Protein AF-A0A5N8ABN6-F1 (afdb_monomer_lite)

Radius of gyration: 23.13 Å; chains: 1; bounding box: 41×30×60 Å

Sequence (88 aa):
MSAVAKRTVSLPSDQAAFIDAKVQSGDYASASEVVRAGLRALKERDEAVERWLSGEVAMSYDAMKADPSRAISVDDAFASVRAQHMKR

Structure (mmCIF, N/CA/C/O backbone):
data_AF-A0A5N8ABN6-F1
#
_entry.id   AF-A0A5N8ABN6-F1
#
loop_
_atom_site.group_PDB
_atom_site.id
_atom_site.type_symbol
_atom_site.label_atom_id
_atom_site.label_alt_id
_atom_site.label_comp_id
_atom_site.label_asym_id
_atom_site.label_entity_id
_atom_site.label_seq_id
_atom_site.pdbx_PDB_ins_code
_atom_site.Cartn_x
_atom_site.Cartn_y
_atom_site.Cartn_z
_atom_site.occupancy
_atom_site.B_iso_or_equiv
_atom_site.auth_seq_id
_atom_site.auth_comp_id
_atom_site.auth_asym_id
_atom_site.auth_atom_id
_atom_site.pdbx_PDB_model_num
ATOM 1 N N . MET A 1 1 ? 15.456 -2.996 25.041 1.00 43.97 1 MET A N 1
ATOM 2 C CA . MET A 1 1 ? 13.988 -2.862 25.156 1.00 43.97 1 MET A CA 1
ATOM 3 C C . MET A 1 1 ? 13.490 -2.146 23.913 1.00 43.97 1 MET A C 1
ATOM 5 O O . MET A 1 1 ? 13.987 -1.064 23.633 1.00 43.97 1 MET A O 1
ATOM 9 N N . SER A 1 2 ? 12.591 -2.751 23.133 1.00 58.75 2 SER A N 1
ATOM 10 C CA . SER A 1 2 ? 11.939 -2.039 22.026 1.00 58.75 2 SER A CA 1
ATOM 11 C C . SER A 1 2 ? 11.064 -0.939 22.627 1.00 58.75 2 SER A C 1
ATOM 13 O O . SER A 1 2 ? 10.138 -1.230 23.383 1.00 58.75 2 SER A O 1
ATOM 15 N N . ALA A 1 3 ? 11.414 0.322 22.386 1.00 80.31 3 ALA A N 1
ATOM 16 C CA . ALA A 1 3 ? 10.667 1.451 22.917 1.00 80.31 3 ALA A CA 1
ATOM 17 C C . ALA A 1 3 ? 9.392 1.649 22.085 1.00 80.31 3 ALA A C 1
ATOM 19 O O . ALA A 1 3 ? 9.450 2.039 20.920 1.00 80.31 3 ALA A O 1
ATOM 20 N N . VAL A 1 4 ? 8.229 1.380 22.682 1.00 84.75 4 VAL A N 1
ATOM 21 C CA . VAL A 1 4 ? 6.934 1.714 22.079 1.00 84.75 4 VAL A CA 1
ATOM 22 C C . VAL A 1 4 ? 6.667 3.202 22.296 1.00 84.75 4 VAL A C 1
ATOM 24 O O . VAL A 1 4 ? 6.520 3.651 23.432 1.00 84.75 4 VAL A O 1
ATOM 27 N N . ALA A 1 5 ? 6.570 3.968 21.211 1.00 92.38 5 ALA A N 1
ATOM 28 C CA . ALA A 1 5 ? 6.163 5.369 21.253 1.00 92.38 5 ALA A CA 1
ATOM 29 C C . ALA A 1 5 ? 4.654 5.494 20.996 1.00 92.38 5 ALA A C 1
ATOM 31 O O . ALA A 1 5 ? 4.154 5.040 19.968 1.00 92.38 5 ALA A O 1
ATOM 32 N N . LYS A 1 6 ? 3.920 6.134 21.914 1.00 93.69 6 LYS A N 1
ATOM 33 C CA . LYS A 1 6 ? 2.491 6.431 21.728 1.00 93.69 6 LYS A CA 1
ATOM 34 C C . LYS A 1 6 ? 2.310 7.664 20.839 1.00 93.69 6 LYS A C 1
ATOM 36 O O . LYS A 1 6 ? 3.073 8.629 20.938 1.00 93.69 6 LYS A O 1
ATOM 41 N N . ARG A 1 7 ? 1.295 7.634 19.979 1.00 94.69 7 ARG A N 1
ATOM 42 C CA . ARG A 1 7 ? 0.859 8.752 19.133 1.00 94.69 7 ARG A CA 1
ATOM 43 C C . ARG A 1 7 ? -0.664 8.815 19.160 1.00 94.69 7 ARG A C 1
ATOM 45 O O . ARG A 1 7 ? -1.306 7.769 19.151 1.00 94.69 7 ARG A O 1
ATOM 52 N N . THR A 1 8 ? -1.210 10.025 19.193 1.00 95.94 8 THR A N 1
ATOM 53 C CA . THR A 1 8 ? -2.648 10.274 19.043 1.00 95.94 8 THR A CA 1
ATOM 54 C C . THR A 1 8 ? -2.892 10.734 17.618 1.00 95.94 8 THR A C 1
ATOM 56 O O . THR A 1 8 ? -2.190 11.619 17.132 1.00 95.94 8 THR A O 1
ATOM 59 N N . VAL A 1 9 ? -3.863 10.122 16.952 1.00 94.81 9 VAL A N 1
ATOM 60 C CA . VAL A 1 9 ? -4.246 10.442 15.578 1.00 94.81 9 VAL A CA 1
ATOM 61 C C . VAL A 1 9 ? -5.757 10.584 15.511 1.00 94.81 9 VAL A C 1
ATOM 63 O O . VAL A 1 9 ? -6.479 9.862 16.198 1.00 94.81 9 VAL A O 1
ATOM 66 N N . SER A 1 10 ? -6.227 11.519 14.695 1.00 97.25 10 SER A N 1
ATOM 67 C CA . SER A 1 10 ? -7.648 11.641 14.385 1.00 97.25 10 SER A CA 1
ATOM 68 C C . SER A 1 10 ? -7.991 10.663 13.271 1.00 97.25 10 SER A C 1
ATOM 70 O O . SER A 1 10 ? -7.317 10.646 12.241 1.00 97.25 10 SER A O 1
ATOM 72 N N . LEU A 1 11 ? -9.037 9.868 13.476 1.00 96.50 11 LEU A N 1
ATOM 73 C CA . LEU A 1 11 ? -9.550 8.936 12.481 1.00 96.50 11 LEU A CA 1
ATOM 74 C C . LEU A 1 11 ? -10.972 9.348 12.086 1.00 96.50 11 LEU A C 1
ATOM 76 O O . LEU A 1 11 ? -11.762 9.700 12.966 1.00 96.50 11 LEU A O 1
ATOM 80 N N . PRO A 1 12 ? -11.314 9.295 10.790 1.00 98.31 12 PRO A N 1
ATOM 81 C CA . PRO A 1 12 ? -12.699 9.255 10.341 1.00 98.31 12 PRO A CA 1
ATOM 82 C C . PRO A 1 12 ? -13.508 8.166 11.068 1.00 98.31 12 PRO A C 1
ATOM 84 O O . PRO A 1 12 ? -12.962 7.137 11.481 1.00 98.31 12 PRO A O 1
ATOM 87 N N . SER A 1 13 ? -14.812 8.393 11.245 1.00 98.00 13 SER A N 1
ATOM 88 C CA . SER A 1 13 ? -15.680 7.510 12.038 1.00 98.00 13 SER A CA 1
ATOM 89 C C . SER A 1 13 ? -15.771 6.089 11.476 1.00 98.00 13 SER A C 1
ATOM 91 O O . SER A 1 13 ? -15.819 5.130 12.241 1.00 98.00 13 SER A O 1
ATOM 93 N N . ASP A 1 14 ? -15.747 5.943 10.154 1.00 98.31 14 ASP A N 1
ATOM 94 C CA . ASP A 1 14 ? -15.722 4.663 9.447 1.00 98.31 14 ASP A CA 1
ATOM 95 C C . ASP A 1 14 ? -14.433 3.873 9.722 1.00 98.31 14 ASP A C 1
ATOM 97 O O . ASP A 1 14 ? -14.483 2.666 9.953 1.00 98.31 14 ASP A O 1
ATOM 101 N N . GLN A 1 15 ? -13.280 4.545 9.780 1.00 97.94 15 GLN A N 1
ATOM 102 C CA . GLN A 1 15 ? -12.002 3.904 10.102 1.00 97.94 15 GLN A CA 1
ATOM 103 C C . GLN A 1 15 ? -11.923 3.468 11.568 1.00 97.94 15 GLN A C 1
ATOM 105 O O . GLN A 1 15 ? -11.408 2.388 11.859 1.00 97.94 15 GLN A O 1
ATOM 110 N N . ALA A 1 16 ? -12.450 4.280 12.489 1.00 97.94 16 ALA A N 1
ATOM 111 C CA . ALA A 1 16 ? -12.558 3.896 13.895 1.00 97.94 16 ALA A CA 1
ATOM 112 C C . ALA A 1 16 ? -13.457 2.656 14.054 1.00 97.94 16 ALA A C 1
ATOM 114 O O . ALA A 1 16 ? -13.030 1.663 14.641 1.00 97.94 16 ALA A O 1
ATOM 115 N N . ALA A 1 17 ? -14.637 2.666 13.424 1.00 98.38 17 ALA A N 1
ATOM 116 C CA . ALA A 1 17 ? -15.560 1.532 13.432 1.00 98.38 17 ALA A CA 1
ATOM 117 C C . ALA A 1 17 ? -14.943 0.262 12.822 1.00 98.38 17 ALA A C 1
ATOM 119 O O . ALA A 1 17 ? -15.175 -0.841 13.315 1.00 98.38 17 ALA A O 1
ATOM 120 N N . PHE A 1 18 ? -14.123 0.398 11.776 1.00 98.25 18 PHE A N 1
ATOM 121 C CA . PHE A 1 18 ? -13.388 -0.727 11.200 1.00 98.25 18 PHE A CA 1
ATOM 122 C C . PHE A 1 18 ? -12.403 -1.354 12.198 1.00 98.25 18 PHE A C 1
ATOM 124 O O . PHE A 1 18 ? -12.348 -2.580 12.318 1.00 98.25 18 PHE A O 1
ATOM 131 N N . ILE A 1 19 ? -11.641 -0.535 12.934 1.00 98.12 19 ILE A N 1
ATOM 132 C CA . ILE A 1 19 ? -10.722 -1.024 13.973 1.00 98.12 19 ILE A CA 1
ATOM 133 C C . ILE A 1 19 ? -11.503 -1.746 15.075 1.00 98.12 19 ILE A C 1
ATOM 135 O O . ILE A 1 19 ? -11.117 -2.848 15.470 1.00 98.12 19 ILE A O 1
ATOM 139 N N . ASP A 1 20 ? -12.611 -1.163 15.530 1.00 98.25 20 ASP A N 1
ATOM 140 C CA . ASP A 1 20 ? -13.451 -1.752 16.574 1.00 98.25 20 ASP A CA 1
ATOM 141 C C . ASP A 1 20 ? -14.036 -3.098 16.133 1.00 98.25 20 ASP A C 1
ATOM 143 O O . ASP A 1 20 ? -13.953 -4.074 16.877 1.00 98.25 20 ASP A O 1
ATOM 147 N N . ALA A 1 21 ? -14.536 -3.198 14.896 1.00 98.44 21 ALA A N 1
ATOM 148 C CA . ALA A 1 21 ? -15.054 -4.447 14.336 1.00 98.44 21 ALA A CA 1
ATOM 149 C C . ALA A 1 21 ? -13.977 -5.543 14.277 1.00 98.44 21 ALA A C 1
ATOM 151 O O . ALA A 1 21 ? -14.238 -6.700 14.613 1.00 98.44 21 ALA A O 1
ATOM 152 N N . LYS A 1 22 ? -12.744 -5.181 13.902 1.00 98.38 22 LYS A N 1
ATOM 153 C CA . LYS A 1 22 ? -11.604 -6.105 13.888 1.00 98.38 22 LYS A CA 1
ATOM 154 C C . LYS A 1 22 ? -11.260 -6.634 15.275 1.00 98.38 22 LYS A C 1
ATOM 156 O O . LYS A 1 22 ? -11.021 -7.830 15.419 1.00 98.38 22 LYS A O 1
ATOM 161 N N . VAL A 1 23 ? -11.309 -5.793 16.300 1.00 98.44 23 VAL A N 1
ATOM 162 C CA . VAL A 1 23 ? -11.095 -6.243 17.682 1.00 98.44 23 VAL A CA 1
ATOM 163 C C . VAL A 1 23 ? -12.276 -7.080 18.183 1.00 98.44 23 VAL A C 1
ATOM 165 O O . VAL A 1 23 ? -12.071 -8.150 18.746 1.00 98.44 23 VAL A O 1
ATOM 168 N N . GLN A 1 24 ? -13.514 -6.646 17.932 1.00 98.25 24 GLN A N 1
ATOM 169 C CA . GLN A 1 24 ? -14.726 -7.342 18.375 1.00 98.25 24 GLN A CA 1
ATOM 170 C C . GLN A 1 24 ? -14.866 -8.739 17.755 1.00 98.25 24 GLN A C 1
ATOM 172 O O . GLN A 1 24 ? -15.337 -9.658 18.419 1.00 98.25 24 GLN A O 1
ATOM 177 N N . SER A 1 25 ? -14.438 -8.906 16.501 1.00 98.00 25 SER A N 1
ATOM 178 C CA . SER A 1 25 ? -14.416 -10.209 15.823 1.00 98.00 25 SER A CA 1
ATOM 179 C C . SER A 1 25 ? -13.399 -11.197 16.408 1.00 98.00 25 SER A C 1
ATOM 181 O O . SER A 1 25 ? -13.514 -12.396 16.172 1.00 98.00 25 SER A O 1
ATOM 183 N N . GLY A 1 26 ? -12.412 -10.711 17.168 1.00 97.69 26 GLY A N 1
ATOM 184 C CA . GLY A 1 26 ? -11.296 -11.514 17.662 1.00 97.69 26 GLY A CA 1
ATOM 185 C C . GLY A 1 26 ? -10.136 -11.670 16.672 1.00 97.69 26 GLY A C 1
ATOM 186 O O . GLY A 1 26 ? -9.137 -12.284 17.038 1.00 97.69 26 GLY A O 1
ATOM 187 N N . ASP A 1 27 ? -10.216 -11.083 15.467 1.00 96.81 27 ASP A N 1
ATOM 188 C CA . ASP A 1 27 ? -9.111 -11.064 14.490 1.00 96.81 27 ASP A CA 1
ATOM 189 C C . ASP A 1 27 ? -7.833 -10.432 15.075 1.00 96.81 27 ASP A C 1
ATOM 191 O O . ASP A 1 27 ? -6.720 -10.781 14.681 1.00 96.81 27 ASP A O 1
ATOM 195 N N . TYR A 1 28 ? -7.992 -9.478 16.000 1.00 98.19 28 TYR A N 1
ATOM 196 C CA . TYR A 1 28 ? -6.898 -8.774 16.667 1.00 98.19 28 TYR A CA 1
ATOM 197 C C . TYR A 1 28 ? -7.203 -8.558 18.148 1.00 98.19 28 TYR A C 1
ATOM 199 O O . TYR A 1 28 ? -8.329 -8.239 18.523 1.00 98.19 28 TYR A O 1
ATOM 207 N N . ALA A 1 29 ? -6.177 -8.626 18.997 1.00 97.50 29 ALA A N 1
ATOM 208 C CA . ALA A 1 29 ? -6.33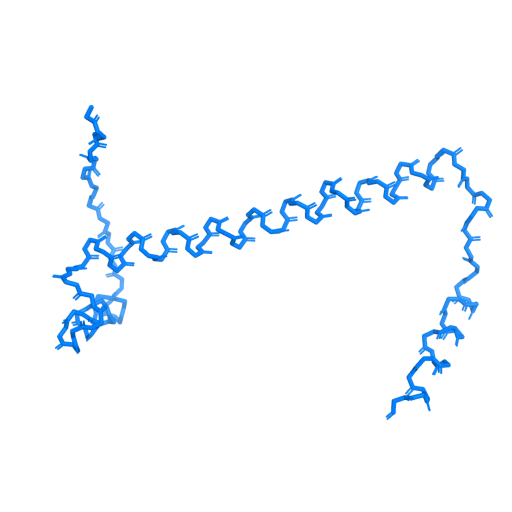8 -8.466 20.441 1.00 97.50 29 ALA A CA 1
ATOM 209 C C . ALA A 1 29 ? -6.501 -6.998 20.877 1.00 97.50 29 ALA A C 1
ATOM 211 O O . ALA A 1 29 ? -6.894 -6.721 22.009 1.00 97.50 29 ALA A O 1
ATOM 212 N N . SER A 1 30 ? -6.140 -6.032 20.022 1.00 97.88 30 SER A N 1
ATOM 213 C CA . SER A 1 30 ? -6.253 -4.604 20.341 1.00 97.88 30 SER A CA 1
ATOM 214 C C . SER A 1 30 ? -6.204 -3.704 19.107 1.00 97.88 30 SER A C 1
ATOM 216 O O . SER A 1 30 ? -5.589 -4.044 18.096 1.00 97.88 30 SER A O 1
ATOM 218 N N . ALA A 1 31 ? -6.714 -2.477 19.244 1.00 96.75 31 ALA A N 1
ATOM 219 C CA . ALA A 1 31 ? -6.577 -1.429 18.230 1.00 96.75 31 ALA A CA 1
ATOM 220 C C . ALA A 1 31 ? -5.109 -1.154 17.853 1.00 96.75 31 ALA A C 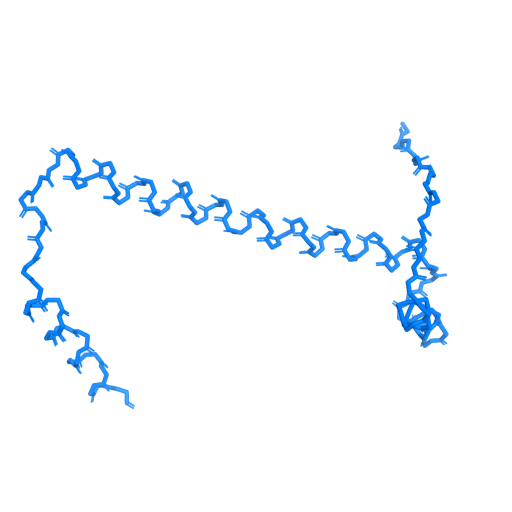1
ATOM 222 O O . ALA A 1 31 ? -4.778 -0.946 16.688 1.00 96.75 31 ALA A O 1
ATOM 223 N N . SER A 1 32 ? -4.197 -1.216 18.831 1.00 96.50 32 SER A N 1
ATOM 224 C CA . SER A 1 32 ? -2.762 -1.031 18.576 1.00 96.50 32 SER A CA 1
ATOM 225 C C . SER A 1 32 ? -2.190 -2.119 17.664 1.00 96.50 32 SER A C 1
ATOM 227 O O . SER A 1 32 ? -1.241 -1.871 16.924 1.00 96.50 32 SER A O 1
ATOM 229 N N . GLU A 1 33 ? -2.736 -3.332 17.724 1.00 97.19 33 GLU A N 1
ATOM 230 C CA . GLU A 1 33 ? -2.325 -4.434 16.863 1.00 97.19 33 GLU A CA 1
ATOM 231 C C . GLU A 1 33 ? -2.844 -4.268 15.435 1.00 97.19 33 GLU A C 1
ATOM 233 O O . GLU A 1 33 ? -2.056 -4.424 14.502 1.00 97.19 33 GLU A O 1
ATOM 238 N N . VAL A 1 34 ? -4.103 -3.845 15.273 1.00 97.88 34 VAL A N 1
ATOM 239 C CA . VAL A 1 34 ? -4.685 -3.494 13.967 1.00 97.88 34 VAL A CA 1
ATOM 240 C C . VAL A 1 34 ? -3.834 -2.424 13.279 1.00 97.88 34 VAL A C 1
ATOM 242 O O . VAL A 1 34 ? -3.412 -2.598 12.136 1.00 97.88 34 VAL A O 1
ATOM 245 N N . VAL A 1 35 ? -3.487 -1.351 13.999 1.00 96.75 35 VAL A N 1
ATOM 246 C CA . VAL A 1 35 ? -2.653 -0.264 13.462 1.00 96.75 35 VAL A CA 1
ATOM 247 C C . VAL A 1 35 ? -1.260 -0.766 13.075 1.00 96.75 35 VAL A C 1
ATOM 249 O O . VAL A 1 35 ? -0.782 -0.462 11.985 1.00 96.75 35 VAL A O 1
ATOM 252 N N . ARG A 1 36 ? -0.598 -1.579 13.912 1.00 95.94 36 ARG A N 1
ATOM 253 C CA . ARG A 1 36 ? 0.715 -2.156 13.557 1.00 95.94 36 ARG A CA 1
ATOM 254 C C . ARG A 1 36 ? 0.638 -3.092 12.353 1.00 95.94 36 ARG A C 1
ATOM 256 O O . ARG A 1 36 ? 1.570 -3.114 11.554 1.00 95.94 36 ARG A O 1
ATOM 263 N N . ALA A 1 37 ? -0.431 -3.876 12.220 1.00 97.44 37 ALA A N 1
ATOM 264 C CA . ALA A 1 37 ? -0.652 -4.714 11.047 1.00 97.44 37 ALA A CA 1
ATOM 265 C C . ALA A 1 37 ? -0.809 -3.861 9.781 1.00 97.44 37 ALA A C 1
ATOM 267 O O . ALA A 1 37 ? -0.110 -4.115 8.803 1.00 97.44 37 ALA A O 1
ATOM 268 N N . GLY A 1 38 ? -1.616 -2.798 9.838 1.00 96.75 38 GLY A N 1
ATOM 269 C CA . GLY A 1 38 ? -1.759 -1.841 8.738 1.00 96.75 38 GLY A CA 1
ATOM 270 C C . GLY A 1 38 ? -0.438 -1.168 8.349 1.00 96.75 38 GLY A C 1
ATOM 271 O O . GLY A 1 38 ? -0.108 -1.101 7.170 1.00 96.75 38 GLY A O 1
ATOM 272 N N . LEU A 1 39 ? 0.366 -0.740 9.329 1.00 96.50 39 LEU A N 1
ATOM 273 C CA . LEU A 1 39 ? 1.678 -0.134 9.072 1.00 96.50 39 LEU A CA 1
ATOM 274 C C . LEU A 1 39 ? 2.673 -1.112 8.430 1.00 96.50 39 LEU A C 1
ATOM 276 O O . LEU A 1 39 ? 3.446 -0.704 7.567 1.00 96.50 39 LEU A O 1
ATOM 280 N N . ARG A 1 40 ? 2.658 -2.393 8.826 1.00 96.81 40 ARG A N 1
ATOM 281 C CA . ARG A 1 40 ? 3.480 -3.429 8.176 1.00 96.81 40 ARG A CA 1
ATOM 282 C C . ARG A 1 40 ? 3.065 -3.630 6.725 1.00 96.81 40 ARG A C 1
ATOM 284 O O . ARG A 1 40 ? 3.926 -3.566 5.859 1.00 96.81 40 ARG A O 1
ATOM 291 N N . ALA A 1 41 ? 1.767 -3.772 6.464 1.00 97.00 41 ALA A N 1
ATOM 292 C CA . ALA A 1 41 ? 1.254 -3.929 5.106 1.00 97.00 41 ALA A CA 1
ATOM 293 C C . ALA A 1 41 ? 1.596 -2.721 4.214 1.00 97.00 41 ALA A C 1
ATOM 295 O O . ALA A 1 41 ? 1.994 -2.894 3.063 1.00 97.00 41 ALA A O 1
ATOM 296 N N . LEU A 1 42 ? 1.497 -1.498 4.752 1.00 96.69 42 LEU A N 1
ATOM 297 C CA . LEU A 1 42 ? 1.912 -0.286 4.044 1.00 96.69 42 LEU A CA 1
ATOM 298 C C . LEU A 1 42 ? 3.406 -0.330 3.701 1.00 96.69 42 LEU A C 1
ATOM 300 O O . LEU A 1 42 ? 3.775 -0.150 2.546 1.00 96.69 42 LEU A O 1
ATOM 304 N N . LYS A 1 43 ? 4.253 -0.647 4.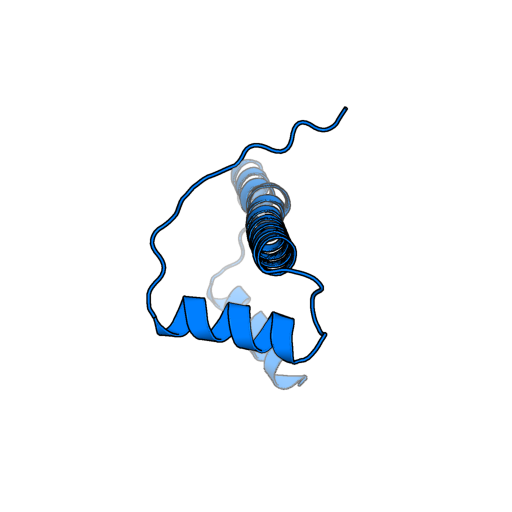685 1.00 96.00 43 LYS A N 1
ATOM 305 C CA . LYS A 1 43 ? 5.701 -0.739 4.488 1.00 96.00 43 LYS A CA 1
ATOM 306 C C . LYS A 1 43 ? 6.080 -1.817 3.469 1.00 96.00 43 LYS A C 1
ATOM 308 O O . LYS A 1 43 ? 6.921 -1.572 2.616 1.00 96.00 43 LYS A O 1
ATOM 313 N N . GLU A 1 44 ? 5.464 -2.993 3.539 1.00 96.38 44 GLU A N 1
ATOM 314 C CA . GLU A 1 44 ? 5.710 -4.091 2.598 1.00 96.38 44 GLU A CA 1
ATOM 315 C C . GLU A 1 44 ? 5.361 -3.696 1.160 1.00 96.38 44 GLU A C 1
ATOM 317 O O . GLU A 1 44 ? 6.121 -4.001 0.238 1.00 96.38 44 GLU A O 1
ATOM 322 N N . ARG A 1 45 ? 4.243 -2.981 0.972 1.00 95.00 45 ARG A N 1
ATOM 323 C CA . ARG A 1 45 ? 3.851 -2.426 -0.326 1.00 95.00 45 ARG A CA 1
ATOM 324 C C . ARG A 1 45 ? 4.875 -1.412 -0.832 1.00 95.00 45 ARG A C 1
ATOM 326 O O . ARG A 1 45 ? 5.287 -1.514 -1.985 1.00 95.00 45 ARG A O 1
ATOM 333 N N . ASP A 1 46 ? 5.284 -0.468 0.010 1.00 95.69 46 ASP A N 1
ATOM 334 C CA . ASP A 1 46 ? 6.238 0.577 -0.372 1.00 95.69 46 ASP A CA 1
ATOM 335 C C . ASP A 1 46 ? 7.600 -0.033 -0.732 1.00 95.69 46 ASP A C 1
ATOM 337 O O . ASP A 1 46 ? 8.153 0.241 -1.795 1.00 95.69 46 ASP A O 1
ATOM 341 N N . GLU A 1 47 ? 8.110 -0.955 0.086 1.00 95.38 47 GLU A N 1
ATOM 342 C CA . GLU A 1 47 ? 9.367 -1.644 -0.202 1.00 95.38 47 GLU A CA 1
ATOM 343 C C . GLU A 1 47 ? 9.302 -2.498 -1.475 1.00 95.38 47 GLU A C 1
ATOM 345 O O . GLU A 1 47 ? 10.310 -2.644 -2.164 1.00 95.38 47 GLU A O 1
ATOM 350 N N . ALA A 1 48 ? 8.150 -3.095 -1.799 1.00 93.75 48 ALA A N 1
ATOM 351 C CA . ALA A 1 48 ? 7.992 -3.844 -3.044 1.00 93.75 48 ALA A CA 1
ATOM 352 C C . ALA A 1 48 ? 8.131 -2.933 -4.269 1.00 93.75 48 ALA A C 1
ATOM 354 O O . ALA A 1 48 ? 8.811 -3.307 -5.226 1.00 93.75 48 ALA A O 1
ATOM 355 N N . VAL A 1 49 ? 7.546 -1.733 -4.213 1.00 94.38 49 VAL A N 1
ATOM 356 C CA . VAL A 1 49 ? 7.689 -0.722 -5.268 1.00 94.38 49 VAL A CA 1
ATOM 357 C C . VAL A 1 49 ? 9.143 -0.268 -5.376 1.00 94.38 49 VAL A C 1
ATOM 359 O O . VAL A 1 49 ? 9.702 -0.292 -6.468 1.00 94.38 49 VAL A O 1
ATOM 362 N N . GLU A 1 50 ? 9.788 0.063 -4.259 1.00 95.25 50 GLU A N 1
ATOM 363 C CA . GLU A 1 50 ? 11.185 0.517 -4.262 1.00 95.25 50 GLU A CA 1
ATOM 364 C C . GLU A 1 50 ? 12.158 -0.553 -4.778 1.00 95.25 50 GLU A C 1
ATOM 366 O O . GLU A 1 50 ? 13.067 -0.258 -5.560 1.00 95.25 50 GLU A O 1
ATOM 371 N N . ARG A 1 51 ? 11.958 -1.823 -4.402 1.00 94.56 51 ARG A N 1
ATOM 372 C CA . ARG A 1 51 ? 12.755 -2.939 -4.935 1.00 94.56 51 ARG A CA 1
ATOM 373 C C . ARG A 1 51 ? 12.586 -3.086 -6.443 1.00 94.56 51 ARG A C 1
ATOM 375 O O . ARG A 1 51 ? 13.575 -3.302 -7.133 1.00 94.56 51 ARG A O 1
ATOM 382 N N . TRP A 1 52 ? 11.365 -2.953 -6.954 1.00 95.44 52 TRP A N 1
ATOM 383 C CA . TRP A 1 52 ? 11.107 -3.010 -8.391 1.00 95.44 52 TRP A CA 1
ATOM 384 C C . TRP A 1 52 ? 11.750 -1.828 -9.136 1.00 95.44 52 TRP A C 1
ATOM 386 O O . TRP A 1 52 ? 12.428 -2.016 -10.147 1.00 95.44 52 TRP A O 1
ATOM 396 N N . LEU A 1 53 ? 11.619 -0.609 -8.604 1.00 96.00 53 LEU A N 1
ATOM 397 C CA . LEU A 1 53 ? 12.215 0.589 -9.200 1.00 96.00 53 LEU A CA 1
ATOM 398 C C . LEU A 1 53 ? 13.744 0.501 -9.263 1.00 96.00 53 LEU A C 1
ATOM 400 O O . LEU A 1 53 ? 14.341 0.770 -10.306 1.00 96.00 53 LEU A O 1
ATOM 404 N N . SER A 1 54 ? 14.380 0.107 -8.162 1.00 93.50 54 SER A N 1
ATOM 405 C CA . SER A 1 54 ? 15.841 0.011 -8.085 1.00 93.50 54 SER A CA 1
ATOM 406 C C . SER A 1 54 ? 16.405 -1.215 -8.810 1.00 93.50 54 SER A C 1
ATOM 408 O O . SER A 1 54 ? 17.425 -1.106 -9.485 1.00 93.50 54 SER A O 1
ATOM 410 N N . GLY A 1 55 ? 15.749 -2.372 -8.695 1.00 93.38 55 GLY A N 1
ATOM 411 C CA . GLY A 1 55 ? 16.245 -3.646 -9.216 1.00 93.38 55 GLY A CA 1
ATOM 412 C C . GLY A 1 55 ? 15.891 -3.932 -10.674 1.00 93.38 55 GLY A C 1
ATOM 413 O O . GLY A 1 55 ? 16.610 -4.671 -11.335 1.00 93.38 55 GLY A O 1
ATOM 414 N N . GLU A 1 56 ? 14.813 -3.359 -11.208 1.00 94.06 56 GLU A N 1
ATOM 415 C CA . GLU A 1 56 ? 14.402 -3.622 -12.592 1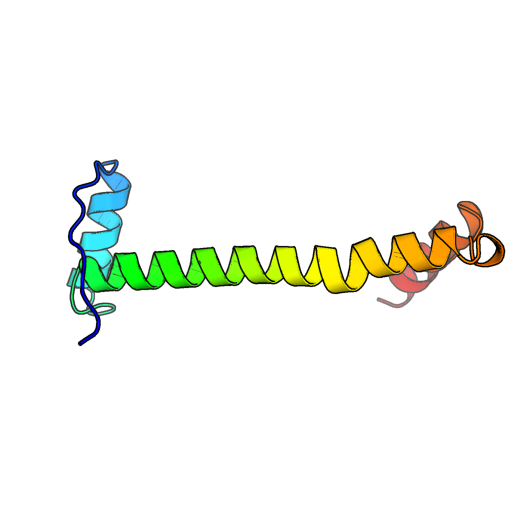.00 94.06 56 GLU A CA 1
ATOM 416 C C . GLU A 1 56 ? 14.447 -2.362 -13.446 1.00 94.06 56 GLU A C 1
ATOM 418 O O . GLU A 1 56 ? 15.081 -2.355 -14.504 1.00 94.06 56 GLU A O 1
ATOM 423 N N . VAL A 1 57 ? 13.802 -1.283 -12.996 1.00 95.62 57 VAL A N 1
ATOM 424 C CA . VAL A 1 57 ? 13.641 -0.075 -13.818 1.00 95.62 57 VAL A CA 1
ATOM 425 C C . VAL A 1 57 ? 14.972 0.647 -14.002 1.00 95.62 57 VAL A C 1
ATOM 427 O O . VAL A 1 57 ? 15.397 0.862 -15.139 1.00 95.62 57 VAL A O 1
ATOM 430 N N . ALA A 1 58 ? 15.657 0.977 -12.904 1.00 95.88 58 ALA A N 1
ATOM 431 C CA . ALA A 1 58 ? 16.953 1.649 -12.956 1.00 95.88 58 ALA A CA 1
ATOM 432 C C . ALA A 1 58 ? 17.990 0.808 -13.718 1.00 95.88 58 ALA A C 1
ATOM 434 O O . ALA A 1 58 ? 18.658 1.319 -14.613 1.00 95.88 58 ALA A O 1
ATOM 435 N N . MET A 1 59 ? 18.041 -0.503 -13.458 1.00 94.88 59 MET A N 1
ATOM 436 C CA . MET A 1 59 ? 18.944 -1.417 -14.166 1.00 94.88 59 MET A CA 1
ATOM 437 C C . MET A 1 59 ? 18.648 -1.495 -15.671 1.00 94.88 59 MET A C 1
ATOM 439 O O . MET A 1 59 ? 19.573 -1.491 -16.483 1.00 94.88 59 MET A O 1
ATOM 443 N N . SER A 1 60 ? 17.371 -1.534 -16.067 1.00 94.44 60 SER A N 1
ATOM 444 C CA . SER A 1 60 ? 16.979 -1.540 -17.483 1.00 94.44 60 SER A CA 1
ATOM 445 C C . SER A 1 60 ? 17.397 -0.252 -18.189 1.00 94.44 60 SER A C 1
ATOM 447 O O . SER A 1 60 ? 17.902 -0.305 -19.315 1.00 94.44 60 SER A O 1
ATOM 449 N N . TYR A 1 61 ? 17.223 0.889 -17.516 1.00 94.81 61 TYR A N 1
ATOM 450 C CA . TYR A 1 61 ? 17.661 2.192 -18.004 1.00 94.81 61 TYR A CA 1
ATOM 451 C C . TYR A 1 61 ? 19.184 2.263 -18.149 1.00 94.81 61 TYR A C 1
ATOM 453 O O . TYR A 1 61 ? 19.672 2.610 -19.224 1.00 94.81 61 TYR A O 1
ATOM 461 N N . ASP A 1 62 ? 19.938 1.882 -17.117 1.00 96.56 62 ASP A N 1
ATOM 462 C CA . ASP A 1 62 ? 21.403 1.906 -17.140 1.00 96.56 62 ASP A CA 1
ATOM 463 C C . ASP A 1 62 ? 21.959 1.006 -18.244 1.00 96.56 62 ASP A C 1
ATOM 465 O O . ASP A 1 62 ? 22.851 1.411 -18.990 1.00 96.56 62 ASP A O 1
ATOM 469 N N . ALA A 1 63 ? 21.380 -0.182 -18.419 1.00 95.12 63 ALA A N 1
ATOM 470 C CA . ALA A 1 63 ? 21.769 -1.088 -19.487 1.00 95.12 63 ALA A CA 1
ATOM 471 C C . ALA A 1 63 ? 21.435 -0.522 -20.881 1.00 95.12 63 ALA A C 1
ATOM 473 O O . ALA A 1 63 ? 22.183 -0.759 -21.824 1.00 95.12 63 ALA A O 1
ATOM 474 N N . MET A 1 64 ? 20.321 0.204 -21.050 1.00 95.56 64 MET A N 1
ATOM 475 C CA . MET A 1 64 ? 19.978 0.858 -22.326 1.00 95.56 64 MET A CA 1
ATOM 476 C C . MET A 1 64 ? 20.900 2.048 -22.607 1.00 95.56 64 MET A C 1
ATOM 478 O O . MET A 1 64 ? 21.290 2.298 -23.742 1.00 95.56 64 MET A O 1
ATOM 482 N N . LYS A 1 65 ? 21.275 2.785 -21.560 1.00 96.00 65 LYS A N 1
ATOM 483 C CA . LYS A 1 65 ? 22.218 3.896 -21.658 1.00 96.00 65 LYS A CA 1
ATOM 484 C C . LYS A 1 65 ? 23.630 3.412 -22.003 1.00 96.00 65 LYS A C 1
ATOM 486 O O . LYS A 1 65 ? 24.317 4.075 -22.773 1.00 96.00 65 LYS A O 1
ATOM 491 N N . ALA A 1 66 ? 24.059 2.288 -21.427 1.00 97.44 66 ALA A N 1
ATOM 492 C CA . ALA A 1 66 ? 25.368 1.687 -21.673 1.00 97.44 66 ALA A CA 1
ATOM 493 C C . ALA A 1 66 ? 25.470 1.042 -23.063 1.00 97.44 66 ALA A C 1
ATOM 495 O O . ALA A 1 66 ? 26.515 1.129 -23.702 1.00 97.44 66 ALA A O 1
ATOM 496 N N . ASP A 1 67 ? 24.387 0.427 -23.534 1.00 96.75 67 ASP A N 1
ATOM 497 C CA . ASP A 1 67 ? 24.293 -0.162 -24.863 1.00 96.75 67 ASP A CA 1
ATOM 498 C C . ASP A 1 67 ? 22.946 0.223 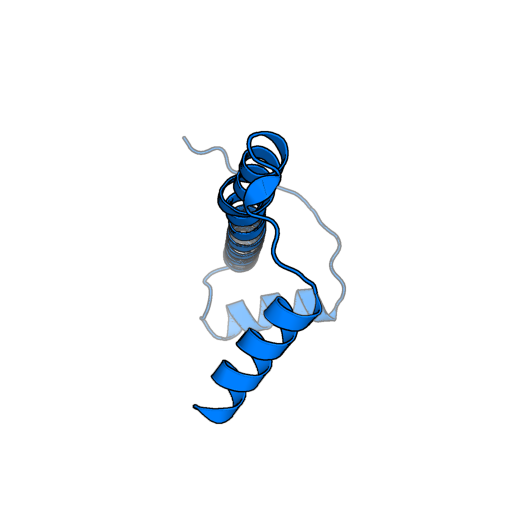-25.498 1.00 96.75 67 ASP A C 1
ATOM 500 O O . ASP A 1 67 ? 21.920 -0.376 -25.182 1.00 96.75 67 ASP A O 1
ATOM 504 N N . PRO A 1 68 ? 22.916 1.228 -26.389 1.00 95.38 68 PRO A N 1
ATOM 505 C CA . PRO A 1 68 ? 21.693 1.598 -27.101 1.00 95.38 68 PRO A CA 1
ATOM 506 C C . PRO A 1 68 ? 21.274 0.602 -28.193 1.00 95.38 68 PRO A C 1
ATOM 508 O O . PRO A 1 68 ? 20.135 0.648 -28.655 1.00 95.38 68 PRO A O 1
ATOM 511 N N . SER A 1 69 ? 22.166 -0.296 -28.636 1.00 95.88 69 SER A N 1
ATOM 512 C CA . SER A 1 69 ? 21.899 -1.202 -29.769 1.00 95.88 69 SER A CA 1
ATOM 513 C C . SER A 1 69 ? 20.873 -2.297 -29.456 1.00 95.88 69 SER A C 1
ATOM 515 O O . SER A 1 69 ? 20.291 -2.894 -30.357 1.00 95.88 69 SER A O 1
ATOM 517 N N . ARG A 1 70 ? 20.599 -2.516 -28.170 1.00 93.75 70 ARG A N 1
ATOM 518 C CA . ARG A 1 70 ? 19.583 -3.436 -27.635 1.00 93.75 70 ARG A CA 1
ATOM 519 C C . ARG A 1 70 ? 18.161 -2.867 -27.660 1.00 93.75 70 ARG A C 1
ATOM 521 O O . ARG A 1 70 ? 17.226 -3.553 -27.247 1.00 93.75 70 ARG A O 1
ATOM 528 N N . ALA A 1 71 ? 17.972 -1.638 -28.143 1.00 93.69 71 ALA A N 1
ATOM 529 C CA . ALA A 1 71 ? 16.648 -1.124 -28.463 1.00 93.69 71 ALA A CA 1
ATOM 530 C C . ALA A 1 71 ? 16.002 -1.947 -29.591 1.00 93.69 71 ALA A C 1
ATOM 532 O O . ALA A 1 71 ? 16.640 -2.271 -30.590 1.00 93.69 71 ALA A O 1
ATOM 533 N N . ILE A 1 72 ? 14.715 -2.254 -29.437 1.00 94.88 72 ILE A N 1
ATOM 534 C CA . ILE A 1 72 ? 13.892 -2.855 -30.491 1.00 94.88 72 ILE A CA 1
ATOM 535 C C . ILE A 1 72 ? 12.974 -1.796 -31.091 1.00 94.88 72 ILE A C 1
ATOM 537 O O . ILE A 1 72 ? 12.622 -0.818 -30.425 1.00 94.88 72 ILE A O 1
ATOM 541 N N . SER A 1 73 ? 12.572 -1.993 -32.346 1.00 95.94 73 SER A N 1
ATOM 542 C CA . SER A 1 73 ? 11.582 -1.117 -32.962 1.00 95.94 73 SER A CA 1
ATOM 543 C C . SER A 1 73 ? 10.234 -1.242 -32.242 1.00 95.94 73 SER A C 1
ATOM 545 O O . SER A 1 73 ? 9.897 -2.282 -31.666 1.00 95.94 73 SER A O 1
ATOM 547 N N . VAL A 1 74 ? 9.440 -0.172 -32.278 1.00 95.00 74 VAL A N 1
ATOM 548 C CA . VAL A 1 74 ? 8.091 -0.171 -31.694 1.00 95.00 74 VAL A CA 1
ATOM 549 C C . VAL A 1 74 ? 7.207 -1.226 -32.371 1.00 95.00 74 VAL A C 1
ATOM 551 O O . VAL A 1 74 ? 6.433 -1.904 -31.692 1.00 95.00 74 VAL A O 1
ATOM 554 N N . ASP A 1 75 ? 7.364 -1.422 -33.680 1.00 97.31 75 ASP A N 1
ATOM 555 C CA . ASP A 1 75 ? 6.606 -2.417 -34.440 1.00 97.31 75 ASP A CA 1
ATOM 556 C C . ASP A 1 75 ? 6.914 -3.845 -33.974 1.00 97.31 75 ASP A C 1
ATOM 558 O O . ASP A 1 75 ? 5.984 -4.617 -33.710 1.00 97.31 75 ASP A O 1
ATOM 562 N N . ASP A 1 76 ? 8.197 -4.171 -33.776 1.00 96.50 76 ASP A N 1
ATOM 563 C CA . ASP A 1 76 ? 8.633 -5.477 -33.267 1.00 96.50 76 ASP A CA 1
ATOM 564 C C . ASP A 1 76 ? 8.160 -5.704 -31.825 1.00 96.50 76 ASP A C 1
ATOM 566 O O . ASP A 1 76 ? 7.679 -6.790 -31.480 1.00 96.50 76 ASP A O 1
ATOM 570 N N . ALA A 1 77 ? 8.219 -4.663 -30.985 1.00 95.38 77 ALA A N 1
ATOM 571 C CA . ALA A 1 77 ? 7.725 -4.719 -29.613 1.00 95.38 77 ALA A CA 1
ATOM 572 C C . ALA A 1 77 ? 6.233 -5.084 -29.577 1.00 95.38 77 ALA A C 1
ATOM 574 O O . ALA A 1 77 ? 5.843 -6.057 -28.925 1.00 95.38 77 ALA A O 1
ATOM 575 N N . PHE A 1 78 ? 5.387 -4.374 -30.328 1.00 96.69 78 PHE A N 1
ATOM 576 C CA . PHE A 1 78 ? 3.956 -4.678 -30.383 1.00 96.69 78 PHE A CA 1
ATOM 577 C C . PHE A 1 78 ? 3.651 -6.021 -31.057 1.00 96.69 78 PHE A C 1
ATOM 579 O O . PHE A 1 78 ? 2.700 -6.700 -30.657 1.00 96.69 78 PHE A O 1
ATOM 586 N N . ALA A 1 79 ? 4.437 -6.430 -32.057 1.00 96.69 79 ALA A N 1
ATOM 587 C CA . ALA A 1 79 ? 4.306 -7.751 -32.666 1.00 96.69 79 ALA A CA 1
ATOM 588 C C . ALA A 1 79 ? 4.526 -8.862 -31.627 1.00 96.69 79 ALA A C 1
ATOM 590 O O . ALA A 1 79 ? 3.724 -9.798 -31.563 1.00 96.69 79 ALA A O 1
ATOM 591 N N . SER A 1 80 ? 5.532 -8.714 -30.758 1.00 94.44 80 SER A N 1
ATOM 592 C CA . SER A 1 80 ? 5.816 -9.672 -29.682 1.00 94.44 80 SER A CA 1
ATOM 593 C C . SER A 1 80 ? 4.664 -9.792 -28.673 1.00 94.44 80 SER A C 1
ATOM 595 O O . SER A 1 80 ? 4.247 -10.901 -28.333 1.00 94.44 80 SER A O 1
ATOM 597 N N . VAL A 1 81 ? 4.074 -8.662 -28.261 1.00 95.62 81 VAL A N 1
ATOM 598 C CA . VAL A 1 81 ? 2.948 -8.629 -27.313 1.00 95.62 81 VAL A CA 1
ATOM 599 C C . VAL A 1 81 ? 1.711 -9.306 -27.907 1.00 95.62 81 VAL A C 1
ATOM 601 O O . VAL A 1 81 ? 1.085 -10.136 -27.245 1.00 95.62 81 VAL A O 1
ATOM 604 N N . ARG A 1 82 ? 1.376 -9.008 -29.171 1.00 96.50 82 ARG A N 1
ATOM 605 C CA . ARG A 1 82 ? 0.246 -9.647 -29.871 1.00 96.50 82 ARG A CA 1
ATOM 606 C C . ARG A 1 82 ? 0.437 -11.156 -29.998 1.00 96.50 82 ARG A C 1
ATOM 608 O O . ARG A 1 82 ? -0.489 -11.909 -29.708 1.00 96.50 82 ARG A O 1
ATOM 615 N N . ALA A 1 83 ? 1.637 -11.599 -30.374 1.00 95.62 83 ALA A N 1
ATOM 616 C CA . ALA A 1 83 ? 1.949 -13.020 -30.486 1.00 95.62 83 ALA A CA 1
ATOM 617 C C . ALA A 1 83 ? 1.798 -13.753 -29.143 1.00 95.62 83 ALA A C 1
ATOM 619 O O . ALA A 1 83 ? 1.321 -14.885 -29.114 1.00 95.62 83 A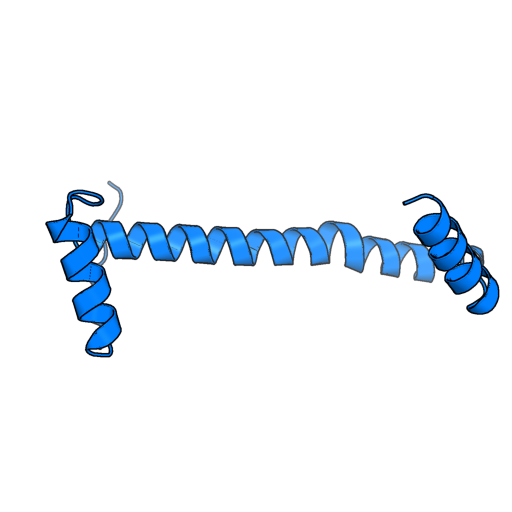LA A O 1
ATOM 620 N N . GLN A 1 84 ? 2.159 -13.111 -28.026 1.00 93.88 84 GLN A N 1
ATOM 621 C CA . GLN A 1 84 ? 1.974 -13.682 -26.692 1.00 93.88 84 GLN A CA 1
ATOM 622 C C . GLN A 1 84 ? 0.496 -13.739 -26.282 1.00 93.88 84 GLN A C 1
ATOM 624 O O . GLN A 1 84 ? 0.068 -14.721 -25.680 1.00 93.88 84 GLN A O 1
ATOM 629 N N . HIS A 1 85 ? -0.297 -12.723 -26.636 1.00 92.12 85 HIS A N 1
ATOM 630 C CA . HIS A 1 85 ? -1.738 -12.706 -26.377 1.00 92.12 85 HIS A CA 1
ATOM 631 C C . HIS A 1 85 ? -2.480 -13.825 -27.122 1.00 92.12 85 HIS A C 1
ATOM 633 O O . HIS A 1 85 ? -3.388 -14.419 -26.563 1.00 92.12 85 HIS A O 1
ATOM 639 N N . MET A 1 86 ? -2.079 -14.154 -28.353 1.00 92.50 86 MET A N 1
ATOM 640 C CA . MET A 1 86 ? -2.694 -15.239 -29.137 1.00 92.50 86 MET A CA 1
ATOM 641 C C . MET A 1 86 ? -2.407 -16.652 -28.597 1.00 92.50 86 MET A C 1
ATOM 643 O O . MET A 1 86 ? -3.035 -17.606 -29.045 1.00 92.50 86 MET A O 1
ATOM 647 N N . LYS A 1 87 ? -1.441 -16.804 -27.680 1.00 88.00 87 LYS A N 1
ATOM 648 C CA . LYS A 1 87 ? -1.103 -18.086 -27.034 1.00 88.00 87 LYS A CA 1
ATOM 649 C C . LYS A 1 87 ? -1.885 -18.339 -25.740 1.00 88.00 87 LYS A C 1
ATOM 651 O O . LYS A 1 87 ? -1.744 -19.419 -25.169 1.00 88.00 87 LYS A O 1
ATOM 656 N N . ARG A 1 88 ? -2.614 -17.338 -25.248 1.00 65.38 88 ARG A N 1
ATOM 657 C CA . ARG A 1 88 ? -3.531 -17.454 -24.110 1.00 65.38 88 ARG A CA 1
ATOM 658 C C . ARG A 1 88 ? -4.912 -17.855 -24.599 1.00 65.38 88 ARG A C 1
ATOM 660 O O . ARG A 1 88 ? -5.556 -18.616 -23.850 1.00 65.38 88 ARG A O 1
#

pLDDT: mean 94.33, std 7.86, range [43.97, 98.44]

Secondary structure (DSSP, 8-state):
---PPP------HHHHHHHHHHHHTTS-S-HHHHHHHHHHHHHHHHHHHHHHIIIIIHHHHHHHHH-GGG---HHHHHHHHHHHHTT-

Foldseek 3Di:
DPDDDDDDDDDDPVVVVVLVVCCVVVVDVHSVRVVVVVVVVVVVVVVVVVCCCVVPVVVVVVVCVVPVPPDDDPVVVVVVVVVVVVVD